Protein AF-A0A1R4EGN2-F1 (afdb_monomer)

Solvent-accessible surface area (backbone atoms only — not comparable to full-atom values): 7781 Å² total; per-residue (Å²): 130,86,62,69,70,63,78,71,65,53,66,64,59,52,54,39,54,50,49,28,50,47,19,52,44,49,34,47,49,33,54,52,24,60,76,47,76,19,31,77,68,91,44,69,64,54,56,53,46,51,50,51,55,66,47,42,57,60,50,36,56,52,46,65,78,73,49,93,60,54,84,72,56,49,50,54,46,54,49,50,50,55,49,55,54,50,45,52,56,51,46,53,56,49,40,69,72,75,51,79,57,96,45,83,88,63,43,59,51,53,67,69,53,40,52,50,50,31,54,48,18,54,55,50,26,52,49,29,52,49,45,58,57,50,55,66,75,76,107

Sequence (139 aa):
MDTQWLAHIDPPSIYIALSAVVALLIWTEGQMLKKTEGKLPKSKFFHISSIIDTSWLFVSIAVFYLMDFKSIEMAVPVAYWIYTIAGWVYGSRLLKRTGLPNSPEELVIPKPYIAFSQSFATTYFALCVFVLLFSKLIG

Radius of gyration: 17.24 Å; Cα contacts (8 Å, |Δi|>4): 114; chains: 1; bounding box: 47×42×41 Å

Organism: NCBI:txid1945520

pLDDT: mean 87.84, std 11.8, range [48.62, 98.25]

Foldseek 3Di:
DDCVVVVPDAPLLVLLVVLLVLLVLLLVLLVVCVVVQQFQDPDPSNVVSVCCLVCVLVVLVVCLVVHDDDPLSNCLSVLSNVLVVVLVVVQVVVCVVVDPDPDPRPDGRDNVSSVSSNVSSVVSSVSSVVCSVVVVVVD

Mean predicted aligned error: 6.12 Å

Structure (mmCIF, N/CA/C/O backbone):
data_AF-A0A1R4EGN2-F1
#
_entry.id   AF-A0A1R4EGN2-F1
#
loop_
_atom_site.group_PDB
_atom_site.id
_atom_site.type_symbol
_atom_site.label_atom_id
_atom_site.label_alt_id
_atom_site.label_comp_id
_atom_site.label_asym_id
_atom_site.label_entity_id
_atom_site.label_seq_id
_atom_site.pdbx_PDB_ins_code
_atom_site.Cartn_x
_atom_site.Cartn_y
_atom_site.Cartn_z
_atom_site.occupancy
_atom_site.B_iso_or_equiv
_atom_site.auth_seq_id
_atom_site.auth_comp_id
_atom_site.auth_asym_id
_atom_site.auth_atom_id
_atom_site.pdbx_PDB_model_num
ATOM 1 N N . MET A 1 1 ? 11.817 28.036 -21.811 1.00 48.62 1 MET A N 1
ATOM 2 C CA . MET A 1 1 ? 11.648 27.248 -20.574 1.00 48.62 1 MET A CA 1
ATOM 3 C C . MET A 1 1 ? 12.251 25.893 -20.881 1.00 48.62 1 MET A C 1
ATOM 5 O O . MET A 1 1 ? 11.664 25.171 -21.674 1.00 48.62 1 MET A O 1
ATOM 9 N N . ASP A 1 2 ? 13.468 25.626 -20.406 1.00 53.66 2 ASP A N 1
ATOM 10 C CA . ASP A 1 2 ? 14.189 24.396 -20.744 1.00 53.66 2 ASP A CA 1
ATOM 11 C C . ASP A 1 2 ? 13.481 23.190 -20.130 1.00 53.66 2 ASP A C 1
ATOM 13 O O . ASP A 1 2 ? 13.525 22.948 -18.926 1.00 53.66 2 ASP A O 1
ATOM 17 N N . THR A 1 3 ? 12.796 22.428 -20.977 1.00 59.34 3 THR A N 1
ATOM 18 C CA . THR A 1 3 ? 12.115 21.175 -20.629 1.00 59.34 3 THR A CA 1
ATOM 19 C C . THR A 1 3 ? 13.083 19.990 -20.550 1.00 59.34 3 THR A C 1
ATOM 21 O O . THR A 1 3 ? 12.642 18.854 -20.419 1.00 59.34 3 THR A O 1
ATOM 24 N N . GLN A 1 4 ? 14.401 20.223 -20.590 1.00 56.53 4 GLN A N 1
ATOM 25 C CA . GLN A 1 4 ? 15.425 19.171 -20.550 1.00 56.53 4 GLN A CA 1
ATOM 26 C C . GLN A 1 4 ? 15.400 18.338 -19.256 1.00 56.53 4 GLN A C 1
ATOM 28 O O . GLN A 1 4 ? 15.790 17.177 -19.278 1.00 56.53 4 GLN A O 1
ATOM 33 N N . TRP A 1 5 ? 14.875 18.867 -18.144 1.00 53.81 5 TRP A N 1
ATOM 34 C CA . TRP A 1 5 ? 14.700 18.085 -16.912 1.00 53.81 5 TRP A CA 1
ATOM 35 C C . TRP A 1 5 ? 13.560 17.055 -17.002 1.00 53.81 5 TRP A C 1
ATOM 37 O O . TRP A 1 5 ? 13.624 16.025 -16.335 1.00 53.81 5 TRP A O 1
ATOM 47 N N . LEU A 1 6 ? 12.543 17.291 -17.846 1.00 51.69 6 LEU A N 1
ATOM 48 C CA . LEU A 1 6 ? 11.461 16.325 -18.088 1.00 51.69 6 LEU A CA 1
ATOM 49 C C . LEU A 1 6 ? 11.961 15.100 -18.867 1.00 51.69 6 LEU A C 1
ATOM 51 O O . LEU A 1 6 ? 11.378 14.029 -18.745 1.00 51.69 6 LEU A O 1
ATOM 55 N N . ALA A 1 7 ? 13.065 15.232 -19.612 1.00 53.38 7 ALA A N 1
ATOM 56 C CA . ALA A 1 7 ? 13.664 14.142 -20.383 1.00 53.38 7 ALA A CA 1
ATOM 57 C C . ALA A 1 7 ? 14.339 13.058 -19.515 1.00 53.38 7 ALA A C 1
ATOM 59 O O . ALA A 1 7 ? 14.712 12.013 -20.036 1.00 53.38 7 ALA A O 1
ATOM 60 N N . HIS A 1 8 ? 14.476 13.283 -18.202 1.00 57.12 8 HIS A N 1
ATOM 61 C CA . HIS A 1 8 ? 15.079 12.337 -17.256 1.00 57.12 8 HIS A CA 1
ATOM 62 C C . HIS A 1 8 ? 14.082 11.696 -16.281 1.00 57.12 8 HIS A C 1
ATOM 64 O O . HIS A 1 8 ? 14.498 10.952 -15.391 1.00 57.12 8 HIS A O 1
ATOM 70 N N . ILE A 1 9 ? 12.780 11.974 -16.413 1.00 65.00 9 ILE A N 1
ATOM 71 C CA . ILE A 1 9 ? 11.778 11.384 -15.525 1.00 65.00 9 ILE A CA 1
ATOM 72 C C . ILE A 1 9 ? 11.181 10.145 -16.184 1.00 65.00 9 ILE A C 1
ATOM 74 O O . ILE A 1 9 ? 10.229 10.216 -16.955 1.00 65.00 9 ILE A O 1
ATOM 78 N N . ASP A 1 10 ? 11.760 9.007 -15.834 1.00 83.56 10 ASP A N 1
ATOM 79 C CA . ASP A 1 10 ? 11.274 7.686 -16.203 1.00 83.56 10 ASP A CA 1
ATOM 80 C C . ASP A 1 10 ? 9.920 7.387 -15.507 1.00 83.56 10 ASP A C 1
ATOM 82 O O . ASP A 1 10 ? 9.859 7.393 -14.270 1.00 83.56 10 ASP A O 1
ATOM 86 N N . PRO A 1 11 ? 8.813 7.167 -16.249 1.00 88.31 11 PRO A N 1
ATOM 87 C CA . PRO A 1 11 ? 7.485 6.966 -15.660 1.00 88.31 11 PRO A CA 1
ATOM 88 C C . PRO A 1 11 ? 7.393 5.807 -14.642 1.00 88.31 11 PRO A C 1
ATOM 90 O O . PRO A 1 11 ? 6.802 6.027 -13.577 1.00 88.31 11 PRO A O 1
ATOM 93 N N . PRO A 1 12 ? 8.008 4.625 -14.873 1.00 91.06 12 PRO A N 1
ATOM 94 C CA . PRO A 1 12 ? 8.160 3.579 -13.860 1.00 91.06 12 PRO A CA 1
ATOM 95 C C . PRO A 1 12 ? 8.771 4.082 -12.550 1.00 91.06 12 PRO A C 1
ATOM 97 O O . PRO A 1 12 ? 8.223 3.843 -11.472 1.00 91.06 12 PRO A O 1
ATOM 100 N N . SER A 1 13 ? 9.859 4.850 -12.627 1.00 91.38 13 SER A N 1
ATOM 101 C CA . SER A 1 1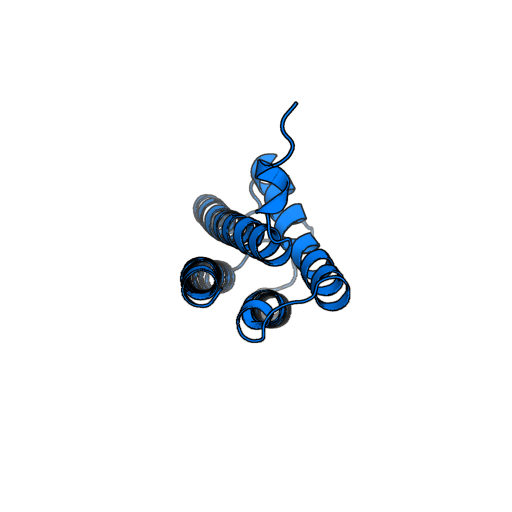3 ? 10.516 5.430 -11.452 1.00 91.38 13 SER A CA 1
ATOM 102 C C . SER A 1 13 ? 9.595 6.371 -10.659 1.00 91.38 13 SER A C 1
ATOM 104 O O . SER A 1 13 ? 9.616 6.351 -9.425 1.00 91.38 13 SER A O 1
ATOM 106 N N . ILE A 1 14 ? 8.734 7.151 -11.330 1.00 93.06 14 ILE A N 1
ATOM 107 C CA . ILE A 1 14 ? 7.708 7.968 -10.651 1.00 93.06 14 ILE A CA 1
ATOM 108 C C . ILE A 1 14 ? 6.727 7.067 -9.903 1.00 93.06 14 ILE A C 1
ATOM 110 O O . ILE A 1 14 ? 6.446 7.298 -8.726 1.00 93.06 14 ILE A O 1
ATOM 114 N N . TYR A 1 15 ? 6.202 6.039 -10.573 1.00 95.19 15 TYR A N 1
ATOM 115 C CA . TYR A 1 15 ? 5.242 5.118 -9.970 1.00 95.19 15 TYR A CA 1
ATOM 116 C C . TYR A 1 15 ? 5.821 4.422 -8.728 1.00 95.19 15 TYR A C 1
ATOM 118 O O . TYR A 1 15 ? 5.141 4.317 -7.701 1.00 95.19 15 TYR A O 1
ATOM 126 N N . ILE A 1 16 ? 7.085 3.997 -8.783 1.00 95.69 16 ILE A N 1
ATOM 127 C CA . ILE A 1 16 ? 7.758 3.357 -7.648 1.00 95.69 16 ILE A CA 1
ATOM 128 C C . ILE A 1 16 ? 7.964 4.357 -6.502 1.00 95.69 16 ILE A C 1
ATOM 130 O O . ILE A 1 16 ? 7.723 4.023 -5.340 1.00 95.69 16 ILE A O 1
ATOM 134 N N . ALA A 1 17 ? 8.348 5.601 -6.801 1.00 95.75 17 ALA A N 1
ATOM 135 C CA . ALA A 1 17 ? 8.481 6.646 -5.787 1.00 95.75 17 ALA A CA 1
ATOM 136 C C . ALA A 1 17 ? 7.141 6.960 -5.101 1.00 95.75 17 ALA A C 1
ATOM 138 O O . ALA A 1 17 ? 7.076 7.035 -3.873 1.00 95.75 17 ALA A O 1
ATOM 139 N N . LEU A 1 18 ? 6.055 7.075 -5.867 1.00 96.94 18 LEU A N 1
ATOM 140 C CA . LEU A 1 18 ? 4.712 7.259 -5.313 1.00 96.94 18 LEU A CA 1
ATOM 141 C C . LEU A 1 18 ? 4.262 6.039 -4.498 1.00 96.94 18 LEU A C 1
ATOM 143 O O . LEU A 1 18 ? 3.664 6.197 -3.438 1.00 96.94 18 LEU A O 1
ATOM 147 N N . SER A 1 19 ? 4.615 4.828 -4.928 1.00 97.69 19 SER A N 1
ATOM 148 C CA . SER A 1 19 ? 4.347 3.601 -4.173 1.00 97.69 19 SER A CA 1
ATOM 149 C C . SER A 1 19 ? 5.063 3.573 -2.820 1.00 97.69 19 SER A C 1
ATOM 151 O O . SER A 1 19 ? 4.482 3.125 -1.831 1.00 97.69 19 SER A O 1
ATOM 153 N N . ALA A 1 20 ? 6.281 4.119 -2.733 1.00 97.75 20 ALA A N 1
ATOM 154 C CA . ALA A 1 20 ? 6.962 4.309 -1.455 1.00 97.75 20 ALA A CA 1
ATOM 155 C C . ALA A 1 20 ? 6.191 5.280 -0.542 1.00 97.75 20 ALA A C 1
ATOM 157 O O . ALA A 1 20 ? 6.064 5.034 0.657 1.00 97.75 20 ALA A O 1
ATOM 158 N N . VAL A 1 21 ? 5.618 6.355 -1.096 1.00 97.75 21 VAL A N 1
ATOM 159 C CA . VAL A 1 21 ? 4.758 7.277 -0.333 1.00 97.75 21 VAL A CA 1
ATOM 160 C C . VAL A 1 21 ? 3.505 6.562 0.175 1.00 97.75 21 VAL A C 1
ATOM 162 O O . VAL A 1 21 ? 3.171 6.692 1.351 1.00 97.75 21 VAL A O 1
ATOM 165 N N . VAL A 1 22 ? 2.848 5.753 -0.660 1.00 97.81 22 VAL A N 1
ATOM 166 C CA . VAL A 1 22 ? 1.685 4.949 -0.248 1.00 97.81 22 VAL A CA 1
ATOM 167 C C . VAL A 1 22 ? 2.042 3.982 0.879 1.00 97.81 22 VAL A C 1
ATOM 169 O O . VAL A 1 22 ? 1.298 3.866 1.847 1.00 97.81 22 VAL A O 1
ATOM 172 N N . ALA A 1 23 ? 3.222 3.365 0.838 1.00 97.81 23 ALA A N 1
ATOM 173 C CA . ALA A 1 23 ? 3.698 2.531 1.936 1.00 97.81 23 ALA A CA 1
ATOM 174 C C . ALA A 1 23 ? 3.781 3.310 3.268 1.00 97.81 23 ALA A C 1
ATOM 176 O O . ALA A 1 23 ? 3.341 2.827 4.312 1.00 97.81 23 ALA A O 1
ATOM 177 N N . LEU A 1 24 ? 4.289 4.546 3.244 1.00 97.75 24 LEU A N 1
ATOM 178 C CA . LEU A 1 24 ? 4.343 5.403 4.435 1.00 97.75 24 LEU A CA 1
ATOM 179 C C . LEU A 1 24 ? 2.946 5.795 4.936 1.00 97.75 24 LEU A C 1
ATOM 181 O O . LEU A 1 24 ? 2.729 5.862 6.151 1.00 97.75 24 LEU A O 1
ATOM 185 N N . LEU A 1 25 ? 2.000 6.024 4.023 1.00 97.06 25 LEU A N 1
ATOM 186 C CA . LEU A 1 25 ? 0.599 6.294 4.349 1.00 97.06 25 LEU A CA 1
ATOM 187 C C . LEU A 1 25 ? -0.036 5.110 5.092 1.00 97.06 25 LEU A C 1
ATOM 189 O O . LEU A 1 25 ? -0.495 5.289 6.220 1.00 97.06 25 LEU A O 1
ATOM 193 N N . ILE A 1 26 ? 0.065 3.891 4.548 1.00 96.25 26 ILE A N 1
ATOM 194 C CA . ILE A 1 26 ? -0.442 2.656 5.181 1.00 96.25 26 ILE A CA 1
ATOM 195 C C . ILE A 1 26 ? 0.168 2.465 6.572 1.00 96.25 26 ILE A C 1
ATOM 197 O O . ILE A 1 26 ? -0.517 2.149 7.551 1.00 96.25 26 ILE A O 1
ATOM 201 N N . TRP A 1 27 ? 1.481 2.674 6.693 1.00 97.75 27 TRP A N 1
ATOM 202 C CA . TRP A 1 27 ? 2.156 2.540 7.979 1.00 97.75 27 TRP A CA 1
ATOM 203 C C . TRP A 1 27 ? 1.624 3.547 9.009 1.00 97.75 27 TRP A C 1
ATOM 205 O O . TRP A 1 27 ? 1.393 3.189 10.174 1.00 97.75 27 TRP A O 1
ATOM 215 N N . THR A 1 28 ? 1.393 4.788 8.571 1.00 96.06 28 THR A N 1
ATOM 216 C CA . THR A 1 28 ? 0.852 5.881 9.389 1.00 96.06 28 THR A CA 1
ATOM 217 C C . THR A 1 28 ? -0.587 5.604 9.808 1.00 96.06 28 THR A C 1
ATOM 219 O O . THR A 1 28 ? -0.910 5.761 10.986 1.00 96.06 28 THR A O 1
ATOM 222 N N . GLU A 1 29 ? -1.436 5.115 8.904 1.00 94.75 29 GLU A N 1
ATOM 223 C CA . GLU A 1 29 ? -2.790 4.656 9.226 1.00 94.75 29 GLU A CA 1
ATOM 224 C C . GLU A 1 29 ? -2.777 3.602 10.331 1.00 94.75 29 GLU A C 1
ATOM 226 O O . GLU A 1 29 ? -3.530 3.711 11.301 1.00 94.75 29 GLU A O 1
ATOM 231 N N . GLY A 1 30 ? -1.855 2.637 10.257 1.00 94.12 30 GLY A N 1
ATOM 232 C CA . GLY A 1 30 ? -1.671 1.645 11.311 1.00 94.12 30 GLY A CA 1
ATOM 233 C C . GLY A 1 30 ? -1.308 2.260 12.669 1.00 94.12 30 GLY A C 1
ATOM 234 O O . GLY A 1 30 ? -1.811 1.815 13.702 1.00 94.12 30 GLY A O 1
ATOM 235 N N . GLN A 1 31 ? -0.493 3.323 12.698 1.00 95.81 31 GLN A N 1
ATOM 236 C CA . GLN A 1 31 ? -0.199 4.050 13.942 1.00 95.81 31 GLN A CA 1
ATOM 237 C C . GLN A 1 31 ? -1.425 4.792 14.473 1.00 95.81 31 GLN A C 1
ATOM 239 O O . GLN A 1 31 ? -1.661 4.820 15.680 1.00 95.81 31 GLN A O 1
ATOM 244 N N . MET A 1 32 ? -2.219 5.390 13.587 1.00 94.69 32 MET A N 1
ATOM 245 C CA . MET A 1 32 ? -3.443 6.093 13.967 1.00 94.69 32 MET A CA 1
ATOM 246 C C . MET A 1 32 ? -4.482 5.125 14.532 1.00 94.69 32 MET A C 1
ATOM 248 O O . MET A 1 32 ? -5.042 5.404 15.589 1.00 94.69 32 MET A O 1
ATOM 252 N N . LEU A 1 33 ? -4.657 3.962 13.900 1.00 93.62 33 LEU A N 1
ATOM 253 C CA . LEU A 1 33 ? -5.529 2.891 14.382 1.00 93.62 33 LEU A CA 1
ATOM 254 C C . LEU A 1 33 ? -5.065 2.340 15.733 1.00 93.62 33 LEU A C 1
ATOM 256 O O . LEU A 1 33 ? -5.886 2.073 16.603 1.00 93.62 33 LEU A O 1
ATOM 260 N N . LYS A 1 34 ? -3.752 2.214 15.967 1.00 93.19 34 LYS A N 1
ATOM 261 C CA . LYS A 1 34 ? -3.230 1.828 17.290 1.00 93.19 34 LYS A CA 1
ATOM 262 C C . LYS A 1 34 ? -3.601 2.837 18.379 1.00 93.19 34 LYS A C 1
ATOM 264 O O . LYS A 1 34 ? -3.946 2.419 19.481 1.00 93.19 34 LYS A O 1
ATOM 269 N N . LYS A 1 35 ? -3.572 4.140 18.075 1.00 91.88 35 LYS A N 1
ATOM 270 C CA . LYS A 1 35 ? -3.947 5.211 19.020 1.00 91.88 35 LYS A CA 1
ATOM 271 C C . LYS A 1 35 ? -5.439 5.227 19.357 1.00 91.88 35 LYS A C 1
ATOM 273 O O . LYS A 1 35 ? -5.807 5.709 20.419 1.00 91.88 35 LYS A O 1
ATOM 278 N N . THR A 1 36 ? -6.285 4.713 18.471 1.00 91.19 36 THR A N 1
ATOM 279 C CA . THR A 1 36 ? -7.742 4.629 18.651 1.00 91.19 36 THR A CA 1
ATOM 280 C C . THR A 1 36 ? -8.215 3.225 19.036 1.00 91.19 36 THR A C 1
ATOM 282 O O . THR A 1 36 ? -9.399 2.918 18.914 1.00 91.19 36 THR A O 1
ATOM 285 N N . GLU A 1 37 ? -7.300 2.354 19.476 1.00 87.69 37 GLU A N 1
ATOM 286 C CA . GLU A 1 37 ? -7.577 0.955 19.842 1.00 87.69 37 GLU A CA 1
ATOM 287 C C . GLU A 1 37 ? -8.243 0.130 18.723 1.00 87.69 37 GLU A C 1
ATOM 289 O O . GLU A 1 37 ? -8.959 -0.834 18.980 1.00 87.69 37 GLU A O 1
ATOM 294 N N . GLY A 1 38 ? -7.990 0.495 17.466 1.00 84.69 38 GLY A N 1
ATOM 295 C CA . GLY A 1 38 ? -8.562 -0.129 16.275 1.00 84.69 38 GLY A CA 1
ATOM 296 C C . GLY A 1 38 ? -9.854 0.523 15.785 1.00 84.69 38 GLY A C 1
ATOM 297 O O . GLY A 1 38 ? -10.320 0.169 14.705 1.00 84.69 38 GLY A O 1
ATOM 298 N N . LYS A 1 39 ? -10.426 1.493 16.511 1.00 88.69 39 LYS A N 1
ATOM 299 C CA . LYS A 1 39 ? -11.580 2.269 16.024 1.00 88.69 39 LYS A CA 1
ATOM 300 C C . LYS A 1 39 ? -11.157 3.194 14.889 1.00 88.69 39 LYS A C 1
ATOM 302 O O . LYS A 1 39 ? -10.065 3.758 14.931 1.00 88.69 39 LYS A O 1
ATOM 307 N N . LEU A 1 40 ? -12.024 3.404 13.905 1.00 86.75 40 LEU A N 1
ATOM 308 C CA . LEU A 1 40 ? -11.726 4.298 12.785 1.00 86.75 40 LEU A CA 1
ATOM 309 C C . LEU A 1 40 ? -11.475 5.740 13.282 1.00 86.75 40 LEU A C 1
ATOM 311 O O . LEU A 1 40 ? -12.353 6.336 13.916 1.00 86.75 40 LEU A O 1
ATOM 315 N N . PRO A 1 41 ? -10.291 6.327 13.020 1.00 88.62 41 PRO A N 1
ATOM 316 C CA . PRO A 1 41 ? -10.024 7.720 13.348 1.00 88.62 41 PRO A CA 1
ATOM 317 C C . PRO A 1 41 ? -10.951 8.650 12.561 1.00 88.62 41 PRO A C 1
ATOM 319 O O . PRO A 1 41 ? -11.090 8.514 11.351 1.00 88.62 41 PRO A O 1
ATOM 322 N N . LYS A 1 42 ? -11.522 9.665 13.220 1.00 86.12 42 LYS A N 1
ATOM 323 C CA . LYS A 1 42 ? -12.401 10.669 12.579 1.00 86.12 42 LYS A CA 1
ATOM 324 C C . LYS A 1 42 ? -11.645 11.743 11.781 1.00 86.12 42 LYS A C 1
ATOM 326 O O . LYS A 1 42 ? -12.204 12.786 11.445 1.00 86.12 42 LYS A O 1
ATOM 331 N N . SER A 1 43 ? -10.344 11.569 11.565 1.00 90.88 43 SER A N 1
ATOM 332 C CA . SER A 1 43 ? -9.521 12.601 10.941 1.00 90.88 43 SER A CA 1
ATOM 333 C C . SER A 1 43 ? -9.658 12.557 9.419 1.00 90.88 43 SER A C 1
ATOM 335 O O . SER A 1 43 ? -9.610 11.497 8.799 1.00 90.88 43 SER A O 1
ATOM 337 N N . LYS A 1 44 ? -9.769 13.734 8.790 1.00 91.81 44 LYS A N 1
ATOM 338 C CA . LYS A 1 44 ? -9.829 13.848 7.320 1.00 91.81 44 LYS A CA 1
ATOM 339 C C . LYS A 1 44 ? -8.619 13.203 6.641 1.00 91.81 44 LYS A C 1
ATOM 341 O O . LYS A 1 44 ? -8.769 12.577 5.600 1.00 91.81 44 LYS A O 1
ATOM 346 N N . PHE A 1 45 ? -7.442 13.326 7.256 1.00 91.50 45 PHE A N 1
ATOM 347 C CA . PHE A 1 45 ? -6.215 12.704 6.765 1.00 91.50 45 PHE A CA 1
ATOM 348 C C . PHE A 1 45 ? -6.338 11.179 6.672 1.00 91.50 45 PHE A C 1
ATOM 350 O O . PHE A 1 45 ? -6.006 10.624 5.633 1.00 91.50 45 PHE A O 1
ATOM 357 N N . PHE A 1 46 ? -6.870 10.516 7.708 1.00 91.69 46 PHE A N 1
ATOM 358 C CA . PHE A 1 46 ? -7.055 9.062 7.698 1.00 91.69 46 PHE A CA 1
ATOM 359 C C . PHE A 1 46 ? -7.970 8.622 6.552 1.00 91.69 46 PHE A C 1
ATOM 361 O O . PHE A 1 46 ? -7.643 7.695 5.821 1.00 91.69 46 PHE A O 1
ATOM 368 N N . HIS A 1 47 ? -9.086 9.325 6.350 1.00 91.38 47 HIS A N 1
ATOM 369 C CA . HIS A 1 47 ? -10.020 8.998 5.273 1.00 91.38 47 HIS A CA 1
ATOM 370 C C . HIS A 1 47 ? -9.405 9.175 3.880 1.00 91.38 47 HIS A C 1
ATOM 372 O O . HIS A 1 47 ? -9.560 8.299 3.036 1.00 91.38 47 HIS A O 1
ATOM 378 N N . ILE A 1 48 ? -8.690 10.278 3.641 1.00 94.06 48 ILE A N 1
ATOM 379 C CA . ILE A 1 48 ? -8.022 10.522 2.353 1.00 94.06 48 ILE A CA 1
ATOM 380 C C . ILE A 1 48 ? -6.941 9.468 2.107 1.00 94.06 48 ILE A C 1
ATOM 382 O O . ILE A 1 48 ? -6.888 8.884 1.030 1.00 94.06 48 ILE A O 1
ATOM 386 N N . SER A 1 49 ? -6.113 9.207 3.118 1.00 93.69 49 SER A N 1
ATOM 387 C CA . SER A 1 49 ? -5.052 8.204 3.068 1.00 93.69 49 SER A CA 1
ATOM 388 C C . SER A 1 49 ? -5.611 6.817 2.727 1.00 93.69 49 SER A C 1
ATOM 390 O O . SER A 1 49 ? -5.147 6.195 1.776 1.00 93.69 49 SER A O 1
ATOM 392 N N . SER A 1 50 ? -6.693 6.399 3.392 1.00 91.38 50 SER A N 1
ATOM 393 C CA . SER A 1 50 ? -7.294 5.078 3.179 1.00 91.38 50 SER A CA 1
ATOM 394 C C . SER A 1 50 ? -7.919 4.930 1.787 1.00 91.38 50 SER A C 1
ATOM 396 O O . SER A 1 50 ? -7.871 3.853 1.186 1.00 91.38 50 SER A O 1
ATOM 398 N N . ILE A 1 51 ? -8.469 6.019 1.235 1.00 94.25 51 ILE A N 1
ATOM 399 C CA . ILE A 1 51 ? -8.938 6.053 -0.156 1.00 94.25 51 ILE A CA 1
ATOM 400 C C . ILE A 1 51 ? -7.758 5.889 -1.114 1.00 94.25 51 ILE A C 1
ATOM 402 O O . ILE A 1 51 ? -7.868 5.113 -2.062 1.00 94.25 51 ILE A O 1
ATOM 406 N N . ILE A 1 52 ? -6.646 6.591 -0.876 1.00 95.75 52 ILE A N 1
ATOM 407 C CA . ILE A 1 52 ? -5.434 6.475 -1.697 1.00 95.75 52 ILE A CA 1
ATOM 408 C C . ILE A 1 52 ? -4.904 5.042 -1.657 1.00 95.75 52 ILE A C 1
ATOM 410 O O . ILE A 1 52 ? -4.705 4.470 -2.724 1.00 95.75 52 ILE A O 1
ATOM 414 N N . ASP A 1 53 ? -4.743 4.457 -0.466 1.00 92.75 53 ASP A N 1
ATOM 415 C CA . ASP A 1 53 ? -4.308 3.066 -0.287 1.00 92.75 53 ASP A CA 1
ATOM 416 C C . ASP A 1 5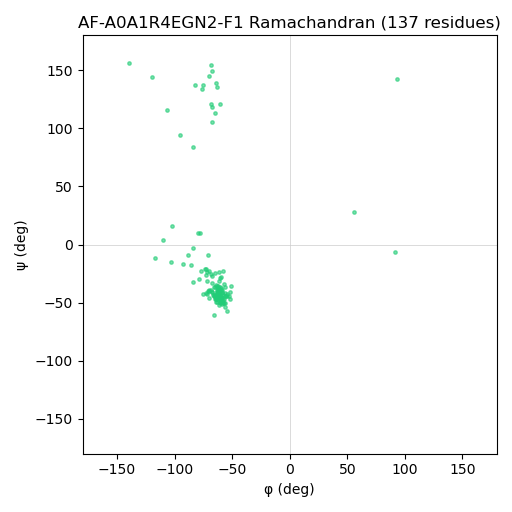3 ? -5.217 2.107 -1.065 1.00 92.75 53 ASP A C 1
ATOM 418 O O . ASP A 1 53 ? -4.783 1.437 -1.997 1.00 92.75 53 ASP A O 1
ATOM 422 N N . THR A 1 54 ? -6.523 2.134 -0.800 1.00 91.12 54 THR A N 1
ATOM 423 C CA . THR A 1 54 ? -7.476 1.236 -1.472 1.00 91.12 54 THR A CA 1
ATOM 424 C C . THR A 1 54 ? -7.468 1.409 -2.996 1.00 91.12 54 THR A C 1
ATOM 426 O O . THR A 1 54 ? -7.548 0.433 -3.745 1.00 91.12 54 THR A O 1
ATOM 429 N N . SER A 1 55 ? -7.350 2.649 -3.474 1.00 95.06 55 SER A N 1
ATOM 430 C CA . SER A 1 55 ? -7.329 2.959 -4.907 1.00 95.06 55 SER A CA 1
ATOM 431 C C . SER A 1 55 ? -6.023 2.529 -5.577 1.00 95.06 55 SER A C 1
ATOM 433 O O . SER A 1 55 ? -6.002 2.285 -6.786 1.00 95.06 55 SER A O 1
ATOM 435 N N . TRP A 1 56 ? -4.937 2.400 -4.810 1.00 97.00 56 TRP A N 1
ATOM 436 C CA . TRP A 1 56 ? -3.617 2.081 -5.340 1.00 97.00 56 TRP A CA 1
ATOM 437 C C . TRP A 1 56 ? -3.554 0.690 -5.969 1.00 97.00 56 TRP A C 1
ATOM 439 O O . TRP A 1 56 ? -2.773 0.474 -6.894 1.00 97.00 56 TRP A O 1
ATOM 449 N N . LEU A 1 57 ? -4.430 -0.240 -5.568 1.00 95.75 57 LEU A N 1
ATOM 450 C CA . LEU A 1 57 ? -4.558 -1.532 -6.247 1.00 95.75 57 LEU A CA 1
ATO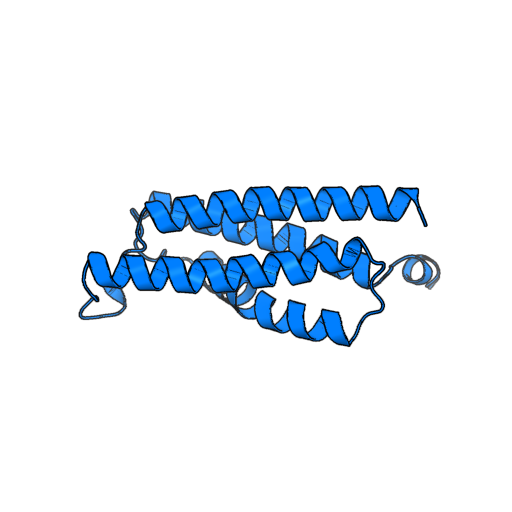M 451 C C . LEU A 1 57 ? -4.958 -1.338 -7.715 1.00 95.75 57 LEU A C 1
ATOM 453 O O . LEU A 1 57 ? -4.331 -1.893 -8.610 1.00 95.75 57 LEU A O 1
ATOM 457 N N . PHE A 1 58 ? -5.955 -0.501 -7.988 1.00 96.00 58 PHE A N 1
ATOM 458 C CA . PHE A 1 58 ? -6.408 -0.249 -9.356 1.00 96.00 58 PHE A CA 1
ATOM 459 C C . PHE A 1 58 ? -5.374 0.540 -10.156 1.00 96.00 58 PHE A C 1
ATOM 461 O O . PHE A 1 58 ? -5.127 0.221 -11.317 1.00 96.00 58 PHE A O 1
ATOM 468 N N . VAL A 1 59 ? -4.722 1.519 -9.519 1.00 96.12 59 VAL A N 1
ATOM 469 C CA . VAL A 1 59 ? -3.609 2.267 -10.122 1.00 96.12 59 VAL A CA 1
ATOM 470 C C . VAL A 1 59 ? -2.477 1.312 -10.498 1.00 96.12 59 VAL A C 1
ATOM 472 O O . VAL A 1 59 ? -2.023 1.339 -11.635 1.00 96.12 59 VAL A O 1
ATOM 475 N N . SER A 1 60 ? -2.059 0.434 -9.582 1.00 96.19 60 SER A N 1
ATOM 476 C CA . SER A 1 60 ? -0.979 -0.535 -9.810 1.00 96.19 60 SER A CA 1
ATOM 477 C C . SER A 1 60 ? -1.302 -1.529 -10.930 1.00 96.19 60 SER A C 1
ATOM 479 O O . SER A 1 60 ? -0.425 -1.847 -11.726 1.00 96.19 60 SER A O 1
ATOM 481 N N . ILE A 1 61 ? -2.559 -1.974 -11.044 1.00 95.75 61 ILE A N 1
ATOM 482 C CA . ILE A 1 61 ? -3.025 -2.786 -12.177 1.00 95.75 61 ILE A CA 1
ATOM 483 C C . ILE A 1 61 ? -2.950 -1.988 -13.479 1.00 95.75 61 ILE A C 1
ATOM 485 O O . ILE A 1 61 ? -2.392 -2.474 -14.456 1.00 95.75 61 ILE A O 1
ATOM 489 N N . ALA A 1 62 ? -3.476 -0.763 -13.500 1.00 95.00 62 ALA A N 1
ATOM 490 C CA . ALA A 1 62 ? -3.487 0.061 -14.703 1.00 95.00 62 ALA A CA 1
ATOM 491 C C . ALA A 1 62 ? -2.067 0.343 -15.211 1.00 95.00 62 ALA A C 1
ATOM 493 O O . ALA A 1 62 ? -1.778 0.100 -16.379 1.00 95.00 62 ALA A O 1
ATOM 494 N N . VAL A 1 63 ? -1.158 0.796 -14.341 1.00 93.38 63 VAL A N 1
ATOM 495 C CA . VAL A 1 63 ? 0.221 1.102 -14.755 1.00 93.38 63 VAL A CA 1
ATOM 496 C C . VAL A 1 63 ? 0.965 -0.136 -15.236 1.00 93.38 63 VAL A C 1
ATOM 498 O O . VAL A 1 63 ? 1.727 -0.021 -16.184 1.00 93.38 63 VAL A O 1
ATOM 501 N N . PHE A 1 64 ? 0.714 -1.316 -14.654 1.00 93.62 64 PHE A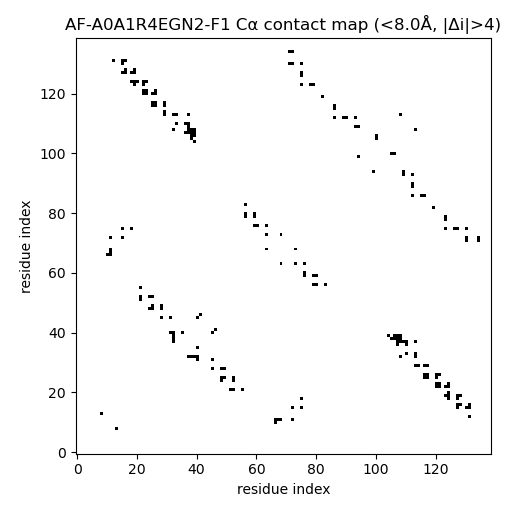 N 1
ATOM 502 C CA . PHE A 1 64 ? 1.350 -2.566 -15.080 1.00 93.62 64 PHE A CA 1
ATOM 503 C C . PHE A 1 64 ? 1.106 -2.881 -16.560 1.00 93.62 64 PHE A C 1
ATOM 505 O O . PHE A 1 64 ? 1.987 -3.421 -17.216 1.00 93.62 64 PHE A O 1
ATOM 512 N N . TYR A 1 65 ? -0.068 -2.527 -17.090 1.00 91.00 65 TYR A N 1
ATOM 513 C CA . TYR A 1 65 ? -0.398 -2.721 -18.506 1.00 91.00 65 TYR A CA 1
ATOM 514 C C . TYR A 1 65 ? -0.088 -1.506 -19.391 1.00 91.00 65 TYR A C 1
ATOM 516 O O . TYR A 1 65 ? -0.080 -1.642 -20.611 1.00 91.00 65 TYR A O 1
ATOM 524 N N . LEU A 1 66 ? 0.115 -0.323 -18.805 1.00 91.12 66 LEU A N 1
ATOM 525 C CA . LEU A 1 66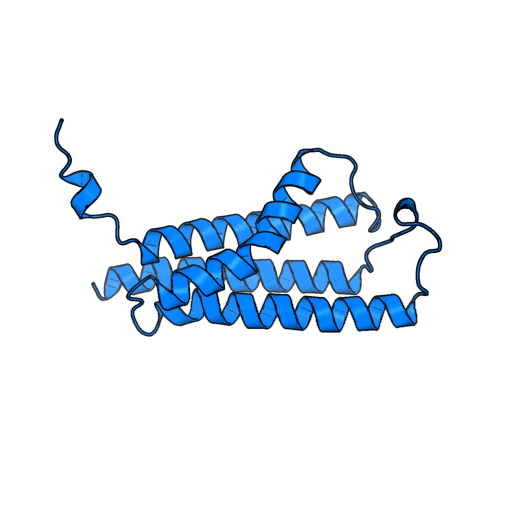 ? 0.308 0.933 -19.538 1.00 91.12 66 LEU A CA 1
ATOM 526 C C . LEU A 1 66 ? 1.770 1.399 -19.597 1.00 91.12 66 LEU A C 1
ATOM 528 O O . LEU A 1 66 ? 2.070 2.305 -20.370 1.00 91.12 66 LEU A O 1
ATOM 532 N N . MET A 1 67 ? 2.657 0.841 -18.770 1.00 89.75 67 MET A N 1
ATOM 533 C CA . MET A 1 67 ? 4.062 1.244 -18.668 1.00 89.75 67 MET A CA 1
ATOM 534 C C . MET A 1 67 ? 5.009 0.094 -19.009 1.00 89.75 67 MET A C 1
ATOM 536 O O . MET A 1 67 ? 4.778 -1.053 -18.628 1.00 89.75 67 MET A O 1
ATOM 540 N N . ASP A 1 68 ? 6.126 0.435 -19.650 1.00 87.44 68 ASP A N 1
ATOM 541 C CA . ASP A 1 68 ? 7.208 -0.498 -19.964 1.00 87.44 68 ASP A CA 1
ATOM 542 C C . ASP A 1 68 ? 8.155 -0.649 -18.767 1.00 87.44 68 ASP A C 1
ATOM 544 O O . ASP A 1 68 ? 9.181 0.022 -18.660 1.00 87.44 68 ASP A O 1
ATOM 548 N N . PHE A 1 69 ? 7.794 -1.531 -17.838 1.00 85.25 69 PHE A N 1
ATOM 549 C CA . PHE A 1 69 ? 8.635 -1.858 -16.688 1.00 85.25 69 PHE A CA 1
ATOM 550 C C . PHE A 1 69 ? 9.814 -2.758 -17.077 1.00 85.25 69 PHE A C 1
ATOM 552 O O . PHE A 1 69 ? 9.647 -3.777 -17.752 1.00 85.25 69 PHE A O 1
ATOM 559 N N . LYS A 1 70 ? 11.005 -2.470 -16.543 1.00 84.56 70 LYS A N 1
ATOM 560 C CA . LYS A 1 70 ? 12.106 -3.447 -16.513 1.00 84.56 70 LYS A CA 1
ATOM 561 C C . LYS A 1 70 ? 11.751 -4.587 -15.553 1.00 84.56 70 LYS A C 1
ATOM 563 O O . LYS A 1 70 ? 11.025 -4.388 -14.578 1.00 84.56 70 LYS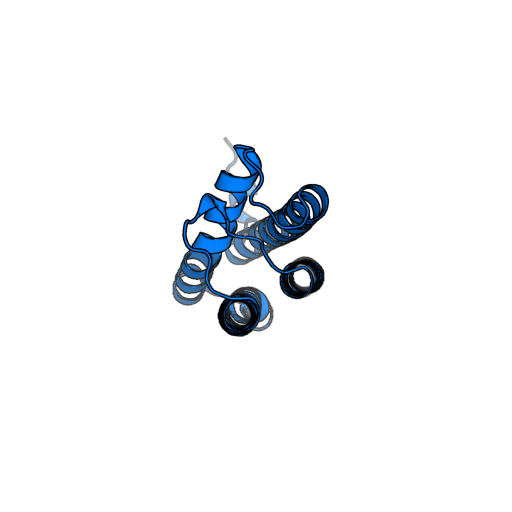 A O 1
ATOM 568 N N . SER A 1 71 ? 12.320 -5.778 -15.760 1.00 81.75 71 SER A N 1
ATOM 569 C CA . SER A 1 71 ? 11.942 -6.995 -15.014 1.00 81.75 71 SER A CA 1
ATOM 570 C C . SER A 1 71 ? 11.935 -6.836 -13.487 1.00 81.75 71 SER A C 1
ATOM 572 O O . SER A 1 71 ? 11.093 -7.424 -12.816 1.00 81.75 71 SER A O 1
ATOM 574 N N . ILE A 1 72 ? 12.852 -6.043 -12.920 1.00 89.19 72 ILE A N 1
ATOM 575 C CA . ILE A 1 72 ? 12.915 -5.806 -11.468 1.00 89.19 72 ILE A CA 1
ATOM 576 C C . ILE A 1 72 ? 11.868 -4.797 -10.974 1.00 89.19 72 ILE A C 1
ATOM 578 O O . ILE A 1 72 ? 11.387 -4.905 -9.850 1.00 89.19 72 ILE A O 1
ATOM 582 N N . GLU A 1 73 ? 11.476 -3.840 -11.811 1.00 92.31 73 GLU A N 1
ATOM 583 C CA . GLU A 1 73 ? 10.500 -2.801 -11.475 1.00 92.31 73 GLU A CA 1
ATOM 584 C C . GLU A 1 73 ? 9.083 -3.378 -11.389 1.00 92.31 73 GLU A C 1
ATOM 586 O O . GLU A 1 73 ? 8.303 -2.972 -10.527 1.00 92.31 73 GLU A O 1
ATOM 591 N N . MET A 1 74 ? 8.792 -4.413 -12.188 1.00 93.50 74 MET A N 1
ATOM 592 C CA . MET A 1 74 ? 7.547 -5.191 -12.119 1.00 93.50 74 MET A CA 1
ATOM 593 C C . MET A 1 74 ? 7.300 -5.823 -10.743 1.00 93.50 74 MET A C 1
ATOM 595 O O . MET A 1 74 ? 6.153 -6.115 -10.400 1.00 93.50 74 MET A O 1
ATOM 599 N N . ALA A 1 75 ? 8.345 -6.025 -9.932 1.00 94.38 75 ALA A N 1
ATOM 600 C CA . ALA A 1 75 ? 8.188 -6.558 -8.584 1.00 94.38 75 ALA A CA 1
ATOM 601 C C . ALA A 1 75 ? 7.339 -5.635 -7.697 1.00 94.38 75 ALA A C 1
ATOM 603 O O . ALA A 1 75 ? 6.624 -6.126 -6.830 1.00 94.38 75 ALA A O 1
ATOM 604 N N . VAL A 1 76 ? 7.380 -4.318 -7.921 1.00 96.38 76 VAL A N 1
ATOM 605 C CA . VAL A 1 76 ? 6.653 -3.324 -7.118 1.00 96.38 76 VAL A CA 1
ATOM 606 C C . VAL A 1 76 ? 5.129 -3.468 -7.261 1.00 96.38 76 VAL A C 1
ATOM 608 O O . VAL A 1 76 ? 4.484 -3.786 -6.259 1.00 96.38 76 VAL A O 1
ATOM 611 N N . PRO A 1 77 ? 4.517 -3.333 -8.456 1.00 96.44 77 PRO A N 1
ATOM 612 C CA . PRO A 1 77 ? 3.067 -3.484 -8.589 1.00 96.44 77 PRO A CA 1
ATOM 613 C C . PRO A 1 77 ? 2.594 -4.893 -8.201 1.00 96.44 77 PRO A C 1
ATOM 615 O O . PRO A 1 77 ? 1.607 -5.031 -7.482 1.00 96.44 77 PRO A O 1
ATOM 618 N N . VAL A 1 78 ? 3.330 -5.941 -8.592 1.00 95.62 78 VAL A N 1
ATOM 619 C CA . VAL A 1 78 ? 2.956 -7.334 -8.290 1.00 95.62 78 VAL A CA 1
ATOM 620 C C . VAL A 1 78 ? 2.985 -7.613 -6.791 1.00 95.62 78 VAL A C 1
ATOM 622 O O . VAL A 1 78 ? 2.063 -8.240 -6.265 1.00 95.62 78 VAL A O 1
ATOM 625 N N . ALA A 1 79 ? 4.014 -7.137 -6.085 1.00 96.19 79 ALA A N 1
ATOM 626 C CA . ALA A 1 79 ? 4.072 -7.261 -4.638 1.00 96.19 79 ALA A CA 1
ATOM 627 C C . ALA A 1 79 ? 2.844 -6.592 -4.016 1.00 96.19 79 ALA A C 1
ATOM 629 O O . ALA A 1 79 ? 2.129 -7.245 -3.257 1.00 96.19 79 ALA A O 1
ATOM 630 N N . TYR A 1 80 ? 2.538 -5.347 -4.398 1.00 96.00 80 TYR A N 1
ATOM 631 C CA . TYR A 1 80 ? 1.370 -4.629 -3.888 1.00 96.00 80 TYR A CA 1
ATOM 632 C C . TYR A 1 80 ? 0.070 -5.435 -4.054 1.00 96.00 80 TYR A C 1
ATOM 634 O O . TYR A 1 80 ? -0.675 -5.584 -3.088 1.00 96.00 80 TYR A O 1
ATOM 642 N N . TRP A 1 81 ? -0.162 -6.058 -5.217 1.00 96.19 81 TRP A N 1
ATOM 643 C CA . TRP A 1 81 ? -1.342 -6.907 -5.444 1.00 96.19 81 TRP A CA 1
ATOM 644 C C . TRP A 1 81 ? -1.425 -8.080 -4.473 1.00 96.19 81 TRP A C 1
ATOM 646 O O . TRP A 1 81 ? -2.475 -8.311 -3.868 1.00 96.19 81 TRP A O 1
ATOM 656 N N . ILE A 1 82 ? -0.319 -8.817 -4.313 1.00 95.00 82 ILE A N 1
ATOM 657 C CA . ILE A 1 82 ? -0.240 -9.957 -3.393 1.00 95.00 82 ILE A CA 1
ATOM 658 C C . ILE A 1 82 ? -0.641 -9.506 -1.992 1.00 95.00 82 ILE A C 1
ATOM 660 O O . ILE A 1 82 ? -1.426 -10.177 -1.320 1.00 95.00 82 ILE A O 1
ATOM 664 N N . TYR A 1 83 ? -0.141 -8.352 -1.564 1.00 91.12 83 TYR A N 1
ATOM 665 C CA . TYR A 1 83 ? -0.397 -7.836 -0.233 1.00 91.12 83 TYR A CA 1
ATOM 666 C C . TYR A 1 83 ? -1.821 -7.331 -0.037 1.00 91.12 83 TYR A C 1
ATOM 668 O O . TYR A 1 83 ? -2.420 -7.652 0.989 1.00 91.12 83 TYR A O 1
ATOM 676 N N . THR A 1 84 ? -2.398 -6.609 -0.999 1.00 92.44 84 THR A N 1
ATOM 677 C CA . THR A 1 84 ? -3.793 -6.163 -0.903 1.00 92.44 84 THR A CA 1
ATOM 678 C C . THR A 1 84 ? -4.739 -7.361 -0.831 1.00 92.44 84 THR A C 1
ATOM 680 O O . THR A 1 84 ? -5.590 -7.430 0.057 1.00 92.44 84 THR A O 1
ATOM 683 N N . ILE A 1 85 ? -4.541 -8.359 -1.698 1.00 94.06 85 ILE A N 1
ATOM 684 C CA . ILE A 1 85 ? -5.359 -9.578 -1.716 1.00 94.06 85 ILE A CA 1
ATOM 685 C C . ILE A 1 85 ? -5.183 -10.363 -0.409 1.00 94.06 85 ILE A C 1
ATOM 687 O O . ILE A 1 85 ? -6.171 -10.756 0.218 1.00 94.06 85 ILE A O 1
ATOM 691 N N . ALA A 1 86 ? -3.941 -10.566 0.046 1.00 92.56 86 ALA A N 1
ATOM 692 C CA . ALA A 1 86 ? -3.661 -11.242 1.311 1.00 92.56 86 ALA A CA 1
ATOM 693 C C . ALA A 1 86 ? -4.265 -10.492 2.508 1.00 92.56 86 ALA A C 1
ATOM 695 O O . ALA A 1 86 ? -4.825 -11.124 3.405 1.00 92.56 86 ALA A O 1
ATOM 696 N N . GLY A 1 87 ? -4.210 -9.159 2.497 1.00 90.88 87 GLY A N 1
ATOM 697 C CA . GLY A 1 87 ? -4.845 -8.291 3.481 1.00 90.88 87 GLY A CA 1
ATOM 698 C C . GLY A 1 87 ? -6.350 -8.516 3.535 1.00 90.88 87 GLY A C 1
ATOM 699 O O . GLY A 1 87 ? -6.880 -8.817 4.600 1.00 90.88 87 GLY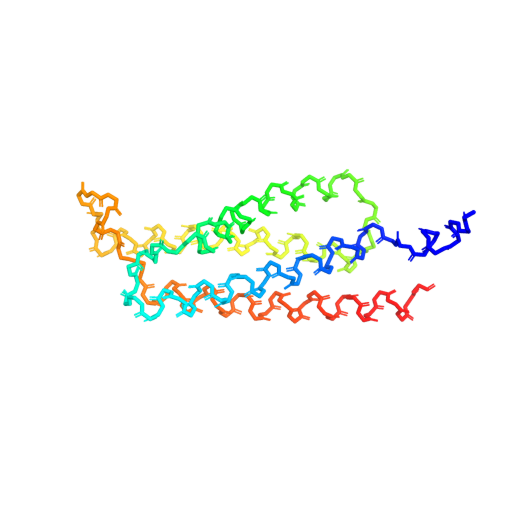 A O 1
ATOM 700 N N . TRP A 1 88 ? -7.047 -8.490 2.402 1.00 91.38 88 TRP A N 1
ATOM 701 C CA . TRP A 1 88 ? -8.492 -8.739 2.372 1.00 91.38 88 TRP A CA 1
ATOM 702 C C . TRP A 1 88 ? -8.862 -10.139 2.872 1.00 91.38 88 TRP A C 1
ATOM 704 O O . TRP A 1 88 ? -9.794 -10.296 3.669 1.00 91.38 88 TRP A O 1
ATOM 714 N N . VAL A 1 89 ? -8.107 -11.168 2.476 1.00 91.50 89 VAL A N 1
ATOM 715 C CA . VAL A 1 89 ? -8.316 -12.543 2.959 1.00 91.50 89 VAL A CA 1
ATOM 716 C C . VAL A 1 89 ? -8.066 -12.643 4.466 1.00 91.50 89 VAL A C 1
ATOM 718 O O . VAL A 1 89 ? -8.839 -13.277 5.186 1.00 91.50 89 VAL A O 1
ATOM 721 N N . TYR A 1 90 ? -7.006 -12.018 4.974 1.00 88.69 90 TYR A N 1
ATOM 722 C CA . TYR A 1 90 ? -6.673 -12.056 6.394 1.00 88.69 90 TYR A CA 1
ATOM 723 C C . TYR A 1 90 ? -7.672 -11.255 7.241 1.00 88.69 90 TYR A C 1
ATOM 725 O O . TYR A 1 90 ? -8.180 -11.767 8.240 1.00 88.69 90 TYR A O 1
ATOM 733 N N . GLY A 1 91 ? -8.017 -10.042 6.807 1.00 85.88 91 GLY A N 1
ATOM 734 C CA . GLY A 1 91 ? -8.983 -9.162 7.460 1.00 85.88 91 GLY A CA 1
ATOM 735 C C . GLY A 1 91 ? -10.377 -9.780 7.529 1.00 85.88 91 GLY A C 1
ATOM 736 O O . GLY A 1 91 ? -10.967 -9.840 8.607 1.00 85.88 91 GLY A O 1
ATOM 737 N N . SER A 1 92 ? -10.871 -10.341 6.420 1.00 85.75 92 SER A N 1
ATOM 738 C CA . SER A 1 92 ? -12.174 -11.026 6.385 1.00 85.75 92 SER A CA 1
ATOM 739 C C . SER A 1 92 ? -12.222 -12.243 7.314 1.00 85.75 92 SER A C 1
ATOM 741 O O . SER A 1 92 ? -13.184 -12.417 8.067 1.00 85.75 92 SER A O 1
ATOM 743 N N . ARG A 1 93 ? -11.164 -13.065 7.334 1.00 87.12 93 ARG A N 1
ATOM 744 C CA . ARG A 1 93 ? -11.052 -14.202 8.264 1.00 87.12 93 ARG A CA 1
ATOM 745 C C . ARG A 1 93 ? -11.059 -13.760 9.720 1.00 87.12 93 ARG A C 1
ATOM 747 O O . ARG A 1 93 ? -11.629 -14.457 10.557 1.00 87.12 93 ARG A O 1
ATOM 754 N N . LEU A 1 94 ? -10.415 -12.640 10.029 1.00 83.12 94 LEU A N 1
ATOM 755 C CA . LEU A 1 94 ? -10.301 -12.150 11.394 1.00 83.12 94 LEU A CA 1
ATOM 756 C C . LEU A 1 94 ? -11.615 -11.533 11.884 1.00 83.12 94 LEU A C 1
ATOM 758 O O . LEU A 1 94 ? -12.060 -11.885 12.972 1.00 83.12 94 LEU A O 1
ATOM 762 N N . LEU A 1 95 ? -12.291 -10.743 11.042 1.00 81.31 95 LEU A N 1
ATOM 763 C CA . LEU A 1 95 ? -13.634 -10.214 11.316 1.00 81.31 95 LEU A CA 1
ATOM 764 C C . LEU A 1 95 ? -14.656 -11.333 11.543 1.00 81.31 95 LEU A C 1
ATOM 766 O O . LEU A 1 95 ? -15.448 -11.280 12.480 1.00 81.31 95 LEU A O 1
ATOM 770 N N . LYS A 1 96 ? -14.585 -12.411 10.750 1.00 80.50 96 LYS A N 1
ATOM 771 C CA . LYS A 1 96 ? -15.445 -13.588 10.943 1.00 80.50 96 LYS A CA 1
ATOM 772 C C . LYS A 1 96 ? -15.257 -14.247 12.318 1.00 80.50 96 LYS A C 1
ATOM 774 O O . LYS A 1 96 ? -16.194 -14.855 12.823 1.00 80.50 96 LYS A O 1
ATOM 779 N N . ARG A 1 97 ? -14.066 -14.150 12.923 1.00 77.88 97 ARG A N 1
ATOM 780 C CA . ARG A 1 97 ? -13.772 -14.715 14.254 1.00 77.88 97 ARG A CA 1
ATOM 781 C C . ARG A 1 97 ? -14.188 -13.801 15.402 1.00 77.88 97 ARG A C 1
ATOM 783 O O . ARG A 1 97 ? -14.530 -14.308 16.462 1.00 77.88 97 ARG A O 1
ATOM 790 N N . THR A 1 98 ? -14.128 -12.486 15.211 1.00 71.94 98 THR A N 1
ATOM 791 C CA . THR A 1 98 ? -14.458 -11.497 16.251 1.00 71.94 98 THR A CA 1
ATOM 792 C C . THR A 1 98 ? -15.936 -11.111 16.277 1.00 71.94 98 THR A C 1
ATOM 794 O O . THR A 1 98 ? -16.360 -10.444 17.214 1.00 71.94 98 THR A O 1
ATOM 797 N N . GLY A 1 99 ? -16.713 -11.547 15.282 1.00 71.25 99 GLY A N 1
ATOM 798 C CA . GLY A 1 99 ? -18.102 -11.141 15.084 1.00 71.25 99 GLY A CA 1
ATOM 799 C C . GLY A 1 99 ? -18.195 -9.949 14.132 1.00 71.25 99 GLY A C 1
ATOM 800 O O . GLY A 1 99 ? -17.334 -9.066 14.138 1.00 71.25 99 GLY A O 1
ATOM 801 N N . LEU A 1 100 ? -19.224 -9.950 13.281 1.00 73.94 100 LEU A N 1
ATOM 802 C CA . LEU A 1 100 ? -19.527 -8.810 12.418 1.00 73.94 100 LEU A CA 1
ATOM 803 C C . LEU A 1 100 ? -20.195 -7.717 13.266 1.00 73.94 100 LEU A C 1
ATOM 805 O O . LEU A 1 100 ? -21.089 -8.044 14.048 1.00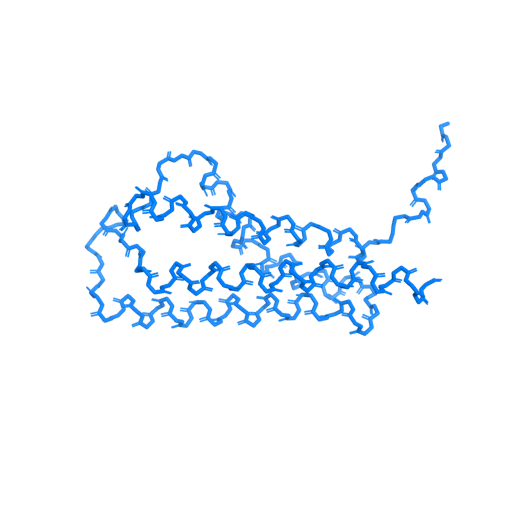 73.94 100 LEU A O 1
ATOM 809 N N . PRO A 1 101 ? -19.777 -6.448 13.138 1.00 74.00 101 PRO A N 1
ATOM 810 C CA . PRO A 1 101 ? -20.412 -5.353 13.860 1.00 74.00 101 PRO A CA 1
ATOM 811 C C . PRO A 1 101 ? -21.845 -5.131 13.355 1.00 74.00 101 PRO A C 1
ATOM 813 O O . PRO A 1 101 ? -22.130 -5.359 12.176 1.00 74.00 101 PRO A O 1
ATOM 816 N N . ASN A 1 102 ? -22.740 -4.669 14.234 1.00 75.88 102 ASN A N 1
ATOM 817 C CA . ASN A 1 102 ? -24.133 -4.395 13.861 1.00 75.88 102 ASN A CA 1
ATOM 818 C C . ASN A 1 102 ? -24.264 -3.074 13.091 1.00 75.88 102 ASN A C 1
ATOM 820 O O . ASN A 1 102 ? -25.213 -2.897 12.326 1.00 75.88 102 ASN A O 1
ATOM 824 N N . SER A 1 103 ? -23.302 -2.162 13.265 1.00 76.94 103 SER A N 1
ATOM 825 C CA . SER A 1 103 ? -23.195 -0.921 12.501 1.00 76.94 103 SER A CA 1
ATOM 826 C C . SER A 1 103 ? -21.737 -0.592 12.128 1.00 76.94 103 SER A C 1
ATOM 828 O O . SER A 1 103 ? -20.804 -1.045 12.797 1.00 76.94 103 SER A O 1
ATOM 830 N N . PRO A 1 104 ? -21.488 0.200 11.067 1.00 70.25 104 PRO A N 1
ATOM 831 C CA . PRO A 1 104 ? -20.131 0.571 10.653 1.00 70.25 104 PRO A CA 1
ATOM 832 C C . PRO A 1 104 ? -19.329 1.317 11.729 1.00 70.25 104 PRO A C 1
ATOM 834 O O . PRO A 1 104 ? -18.103 1.229 11.747 1.00 70.25 104 PRO A O 1
ATOM 837 N N . GLU A 1 105 ? -19.995 2.040 12.636 1.00 74.81 105 GLU A N 1
ATOM 838 C CA . GLU A 1 105 ? -19.336 2.782 13.719 1.00 74.81 105 GLU A CA 1
ATOM 839 C C . GLU A 1 105 ? -18.781 1.868 14.821 1.00 74.81 105 GLU A C 1
ATOM 841 O O . GLU A 1 105 ? -17.871 2.263 15.553 1.00 74.81 105 GLU A O 1
ATOM 846 N N . GLU A 1 106 ? -19.303 0.645 14.927 1.00 79.06 106 GLU A N 1
ATOM 847 C CA . GLU A 1 106 ? -18.830 -0.385 15.855 1.00 79.06 106 GLU A CA 1
ATOM 848 C C . GLU A 1 106 ? -17.640 -1.176 15.295 1.00 79.06 106 GLU A C 1
ATOM 850 O O . GLU A 1 106 ? -17.081 -2.030 15.988 1.00 79.06 106 GLU A O 1
ATOM 855 N N . LEU A 1 107 ? -17.222 -0.905 14.052 1.00 82.56 107 LEU A N 1
ATOM 856 C CA . LEU A 1 107 ? -16.100 -1.596 13.433 1.00 82.56 107 LEU A CA 1
ATOM 857 C C . LEU A 1 107 ? -14.796 -1.289 14.181 1.00 82.56 107 LEU A C 1
ATOM 859 O O . LEU A 1 107 ? -14.260 -0.178 14.141 1.00 82.56 107 LEU A O 1
ATOM 863 N N . VAL A 1 108 ? -14.250 -2.324 14.814 1.00 86.19 108 VAL A N 1
ATOM 864 C CA . VAL A 1 108 ? -12.919 -2.303 15.418 1.00 86.19 108 VAL A CA 1
ATOM 865 C C . VAL A 1 108 ? -11.985 -3.132 14.552 1.00 86.19 108 VAL A C 1
ATOM 867 O O . VAL A 1 108 ? -12.140 -4.347 14.427 1.00 86.19 108 VAL A O 1
ATOM 870 N N . ILE A 1 109 ? -10.990 -2.473 13.965 1.00 88.19 109 ILE A N 1
ATOM 871 C CA . ILE A 1 109 ? -9.950 -3.139 13.191 1.00 88.19 109 ILE A CA 1
ATOM 872 C C . ILE A 1 109 ? -9.085 -3.973 14.147 1.00 88.19 109 ILE A C 1
ATOM 874 O O . ILE A 1 109 ? -8.477 -3.424 15.073 1.00 88.19 109 ILE A O 1
ATOM 878 N N . PRO A 1 110 ? -8.984 -5.298 13.950 1.00 88.88 110 PRO A N 1
ATOM 879 C CA . PRO A 1 110 ? -8.253 -6.146 14.878 1.00 88.88 110 PRO A CA 1
ATOM 880 C C . PRO A 1 110 ? -6.751 -5.820 14.927 1.00 88.88 110 PRO A C 1
ATOM 882 O O . PRO A 1 110 ? -6.094 -5.675 13.895 1.00 88.88 110 PRO A O 1
ATOM 885 N N . LYS A 1 111 ? -6.161 -5.818 16.129 1.00 89.81 111 LYS A N 1
ATOM 886 C CA . LYS A 1 111 ? -4.720 -5.561 16.339 1.00 89.81 111 LYS A CA 1
ATOM 887 C C . LYS A 1 111 ? -3.783 -6.426 15.470 1.00 89.81 111 LYS A C 1
ATOM 889 O O . LYS A 1 111 ? -2.822 -5.864 14.944 1.00 89.81 111 LYS A O 1
ATOM 894 N N . PRO A 1 112 ? -4.034 -7.739 15.264 1.00 91.00 112 PRO A N 1
ATOM 895 C CA . PRO A 1 112 ? -3.192 -8.556 14.386 1.00 91.00 112 PRO A CA 1
ATOM 896 C C . PRO A 1 112 ? -3.219 -8.095 12.925 1.00 91.00 112 PRO A C 1
ATOM 898 O O . PRO A 1 112 ? -2.187 -8.117 12.263 1.00 91.00 112 PRO A O 1
ATOM 901 N N . TYR A 1 113 ? -4.373 -7.624 12.440 1.00 90.44 113 TYR A N 1
ATOM 902 C CA . TYR A 1 113 ? -4.496 -7.057 11.098 1.00 90.44 113 TYR A CA 1
ATOM 903 C C . TYR A 1 113 ? -3.694 -5.761 10.967 1.00 90.44 113 TYR A C 1
ATOM 905 O O . TYR A 1 113 ? -2.932 -5.610 10.020 1.00 90.44 113 TYR A O 1
ATOM 913 N N . ILE A 1 114 ? -3.770 -4.874 11.964 1.00 93.12 114 ILE A N 1
ATOM 914 C CA . ILE A 1 114 ? -2.981 -3.632 11.973 1.00 93.12 114 ILE A CA 1
ATOM 915 C C . ILE A 1 114 ? -1.477 -3.936 11.930 1.00 93.12 114 ILE A C 1
ATOM 917 O O . ILE A 1 114 ? -0.738 -3.311 11.172 1.00 93.12 114 ILE A O 1
ATOM 921 N N . ALA A 1 115 ? -1.013 -4.898 12.733 1.00 94.38 115 ALA A N 1
ATOM 922 C CA . ALA A 1 115 ? 0.390 -5.306 12.735 1.00 94.38 115 ALA A CA 1
ATOM 923 C C . ALA A 1 115 ? 0.816 -5.885 11.377 1.00 94.38 115 ALA A C 1
ATOM 925 O O . ALA A 1 115 ? 1.857 -5.492 10.857 1.00 94.38 115 ALA A O 1
ATOM 926 N N . PHE A 1 116 ? -0.014 -6.747 10.782 1.00 94.31 116 PHE A N 1
ATOM 927 C CA . PHE A 1 116 ? 0.202 -7.285 9.440 1.00 94.31 116 PHE A CA 1
ATOM 928 C C . PHE A 1 116 ? 0.349 -6.170 8.392 1.00 94.31 116 PHE A C 1
ATOM 930 O O . PHE A 1 116 ? 1.346 -6.147 7.672 1.00 94.31 116 PHE A O 1
ATOM 937 N N . SER A 1 117 ? -0.581 -5.208 8.353 1.00 94.44 117 SER A N 1
ATOM 938 C CA . SER A 1 117 ? -0.540 -4.087 7.406 1.00 94.44 117 SER A CA 1
ATOM 939 C C . SER A 1 117 ? 0.709 -3.222 7.579 1.00 94.44 117 SER A C 1
ATOM 941 O O . SER A 1 117 ? 1.311 -2.813 6.592 1.00 94.44 117 SER A O 1
ATOM 943 N N . GLN A 1 118 ? 1.148 -2.975 8.817 1.00 96.19 118 GLN A N 1
ATOM 944 C CA . GLN A 1 118 ? 2.369 -2.205 9.065 1.00 96.19 118 GLN A CA 1
ATOM 945 C C . GLN A 1 118 ? 3.639 -2.958 8.672 1.00 96.19 118 GLN A C 1
ATOM 947 O O . GLN A 1 118 ? 4.542 -2.349 8.104 1.00 96.19 118 GLN A O 1
ATOM 952 N N . SER A 1 119 ? 3.717 -4.262 8.945 1.00 96.25 119 SER A N 1
ATOM 953 C CA . SER A 1 119 ? 4.834 -5.092 8.488 1.00 96.25 119 SER A CA 1
ATOM 954 C C . SER A 1 119 ? 4.912 -5.115 6.964 1.00 96.25 119 SER A C 1
ATOM 956 O O . SER A 1 119 ? 5.988 -4.898 6.412 1.00 96.25 119 SER A O 1
ATOM 958 N N . PHE A 1 120 ? 3.772 -5.292 6.291 1.00 95.06 120 PHE A N 1
ATOM 959 C CA . PHE A 1 120 ? 3.679 -5.176 4.839 1.00 95.06 120 PHE A CA 1
ATOM 960 C C . PHE A 1 120 ? 4.185 -3.812 4.360 1.00 95.06 120 PHE A C 1
ATOM 962 O O . PHE A 1 120 ? 5.093 -3.763 3.534 1.00 95.06 120 PHE A O 1
ATOM 969 N N . ALA A 1 121 ? 3.653 -2.718 4.904 1.00 96.94 121 ALA A N 1
ATOM 970 C CA . ALA A 1 121 ? 4.039 -1.368 4.519 1.00 96.94 121 ALA A CA 1
ATOM 971 C C . ALA A 1 121 ? 5.555 -1.143 4.634 1.00 96.94 121 ALA A C 1
ATOM 973 O O . ALA A 1 121 ? 6.174 -0.597 3.725 1.00 96.94 121 ALA A O 1
ATOM 974 N N . THR A 1 122 ? 6.183 -1.620 5.710 1.00 97.75 122 THR A N 1
ATOM 975 C CA . THR A 1 122 ? 7.638 -1.525 5.878 1.00 97.75 122 THR A C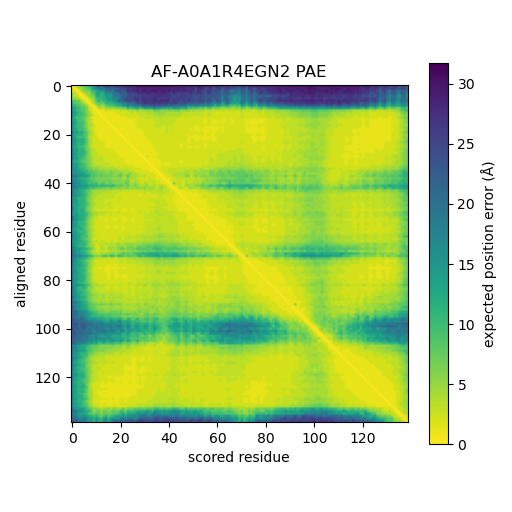A 1
ATOM 976 C C . THR A 1 122 ? 8.399 -2.341 4.830 1.00 97.75 122 THR A C 1
ATOM 978 O O . THR A 1 122 ? 9.330 -1.819 4.218 1.00 97.75 122 THR A O 1
ATOM 981 N N . THR A 1 123 ? 8.010 -3.595 4.584 1.00 97.56 123 THR A N 1
ATOM 982 C CA . THR A 1 123 ? 8.655 -4.438 3.562 1.00 97.56 123 THR A CA 1
ATOM 983 C C . THR A 1 123 ? 8.479 -3.858 2.160 1.00 97.56 123 THR A C 1
ATOM 985 O O . THR A 1 123 ? 9.426 -3.825 1.378 1.00 97.56 123 THR A O 1
ATOM 988 N N . TYR A 1 124 ? 7.290 -3.348 1.852 1.00 97.62 124 TYR A N 1
ATOM 989 C CA . TYR A 1 124 ? 6.975 -2.743 0.566 1.00 97.62 124 TYR A CA 1
ATOM 990 C C . TYR A 1 124 ? 7.724 -1.433 0.336 1.00 97.62 124 TYR A C 1
ATOM 992 O O . TYR A 1 124 ? 8.264 -1.211 -0.745 1.00 97.62 124 TYR A O 1
ATOM 1000 N N . PHE A 1 125 ? 7.835 -0.595 1.368 1.00 98.25 125 PHE A N 1
ATOM 1001 C CA . PHE A 1 125 ? 8.667 0.603 1.326 1.00 98.25 125 PHE A CA 1
ATOM 1002 C C . PHE A 1 125 ? 10.128 0.254 1.024 1.00 98.25 125 PHE A C 1
ATOM 1004 O O . PHE A 1 125 ? 10.735 0.848 0.133 1.00 98.25 125 PHE A O 1
ATOM 1011 N N . ALA A 1 126 ? 10.678 -0.744 1.725 1.00 97.88 126 ALA A N 1
ATOM 1012 C CA . ALA A 1 126 ? 12.043 -1.209 1.498 1.00 97.88 126 ALA A CA 1
ATOM 1013 C C . ALA A 1 126 ? 12.241 -1.723 0.063 1.00 97.88 126 ALA A C 1
ATOM 1015 O O . ALA A 1 126 ? 13.242 -1.382 -0.564 1.00 97.88 126 ALA A O 1
ATOM 1016 N N . LEU A 1 127 ? 11.272 -2.470 -0.482 1.00 97.25 127 LEU A N 1
ATOM 1017 C CA . LEU A 1 127 ? 11.275 -2.898 -1.882 1.00 97.25 127 LEU A CA 1
ATOM 1018 C C . LEU A 1 127 ? 11.291 -1.697 -2.837 1.00 97.25 127 LEU A C 1
ATOM 1020 O O . LEU A 1 127 ? 12.126 -1.656 -3.734 1.00 97.25 127 LEU A O 1
ATOM 1024 N N . CYS A 1 128 ? 10.417 -0.707 -2.636 1.00 96.94 128 CYS A N 1
ATOM 1025 C CA . CYS A 1 128 ? 10.360 0.476 -3.498 1.00 96.94 128 CYS A CA 1
ATOM 1026 C C . CYS A 1 128 ? 11.696 1.234 -3.501 1.00 96.94 128 CYS A C 1
ATOM 1028 O O . CYS A 1 128 ? 12.216 1.569 -4.563 1.00 96.94 128 CYS A O 1
ATOM 1030 N N . VAL A 1 129 ? 12.286 1.461 -2.322 1.00 96.50 129 VAL A N 1
ATOM 1031 C CA . VAL A 1 129 ? 13.596 2.120 -2.194 1.00 96.50 129 VAL A CA 1
ATOM 1032 C C . VAL A 1 129 ? 14.693 1.293 -2.864 1.00 96.50 129 VAL A C 1
ATOM 1034 O O . VAL A 1 129 ? 15.495 1.845 -3.615 1.00 96.50 129 VAL A O 1
ATOM 1037 N N . PHE A 1 130 ? 14.716 -0.022 -2.636 1.00 95.50 130 PHE A N 1
ATOM 1038 C CA . PHE A 1 130 ? 15.681 -0.920 -3.265 1.00 95.50 130 PHE A CA 1
ATOM 1039 C C . PHE A 1 130 ? 15.606 -0.845 -4.792 1.00 95.50 130 PHE A C 1
ATOM 1041 O O . PHE A 1 130 ? 16.625 -0.620 -5.440 1.00 95.50 130 PHE A O 1
ATOM 1048 N N . VAL A 1 131 ? 14.407 -0.962 -5.367 1.00 94.44 131 VAL A N 1
ATOM 1049 C CA . VAL A 1 131 ? 14.204 -0.906 -6.820 1.00 94.44 131 VAL A CA 1
ATOM 1050 C C . VAL A 1 131 ? 14.600 0.461 -7.382 1.00 94.44 131 VAL A C 1
ATOM 1052 O O . VAL A 1 131 ? 15.264 0.505 -8.413 1.00 94.44 131 VAL A O 1
ATOM 1055 N N . LEU A 1 132 ? 14.281 1.571 -6.707 1.00 92.81 132 LEU A N 1
ATOM 1056 C CA . LEU A 1 132 ? 14.696 2.914 -7.143 1.00 92.81 132 LEU A CA 1
ATOM 1057 C C . LEU A 1 132 ? 16.218 3.085 -7.179 1.00 92.81 132 LEU A C 1
ATOM 1059 O O . LEU A 1 132 ? 16.749 3.714 -8.093 1.00 92.81 132 LEU A O 1
ATOM 1063 N N . LEU A 1 133 ? 16.924 2.551 -6.181 1.00 90.75 133 LEU A N 1
ATOM 1064 C CA . LEU A 1 133 ? 18.384 2.619 -6.123 1.00 90.75 133 LEU A CA 1
ATOM 1065 C C . LEU A 1 133 ? 19.026 1.691 -7.158 1.00 90.75 133 LEU A C 1
ATOM 1067 O O . LEU A 1 133 ? 19.974 2.081 -7.834 1.00 90.75 133 LEU A O 1
ATOM 1071 N N . PHE A 1 134 ? 18.490 0.482 -7.307 1.00 85.69 134 PHE A N 1
ATOM 1072 C CA . PHE A 1 134 ? 19.018 -0.534 -8.210 1.00 85.69 134 PHE A CA 1
ATOM 1073 C C . PHE A 1 134 ? 18.779 -0.193 -9.685 1.00 85.69 134 PHE A C 1
ATOM 1075 O O . PHE A 1 134 ? 19.679 -0.348 -10.507 1.00 85.69 134 PHE A O 1
ATOM 1082 N N . SER A 1 135 ? 17.609 0.348 -10.028 1.00 76.31 135 SER A N 1
ATOM 1083 C CA . SER A 1 135 ? 17.277 0.720 -11.413 1.00 76.31 135 SER A CA 1
ATOM 1084 C C . SER A 1 135 ? 18.134 1.887 -11.918 1.00 76.31 135 SER A C 1
ATOM 1086 O O . SER A 1 135 ? 18.441 1.946 -13.105 1.00 76.31 135 SER A O 1
ATOM 1088 N N . LYS A 1 136 ? 18.609 2.756 -11.012 1.00 69.44 136 LYS A N 1
ATOM 1089 C CA . LYS A 1 136 ? 19.601 3.805 -11.310 1.00 69.44 136 LYS A CA 1
ATOM 1090 C C . LYS A 1 136 ? 21.028 3.290 -11.510 1.00 69.44 136 LYS A C 1
ATOM 1092 O O . LYS A 1 136 ? 21.839 4.010 -12.073 1.00 69.44 136 LYS A O 1
ATOM 1097 N N . LEU A 1 137 ? 21.357 2.100 -11.008 1.00 60.88 137 LEU A N 1
ATOM 1098 C CA . LEU A 1 137 ? 22.698 1.513 -11.131 1.00 60.88 137 LEU A CA 1
ATOM 1099 C C . LEU A 1 137 ? 22.890 0.739 -12.444 1.00 60.88 137 LEU A C 1
ATOM 1101 O O . LEU A 1 137 ? 24.025 0.445 -12.807 1.00 60.88 137 LEU A O 1
ATOM 1105 N N . ILE A 1 138 ? 21.796 0.376 -13.122 1.00 57.94 138 ILE A N 1
ATOM 1106 C CA . ILE A 1 138 ? 21.795 -0.489 -14.318 1.00 57.94 138 ILE A CA 1
ATOM 1107 C C . ILE A 1 138 ? 21.275 0.248 -15.568 1.00 57.94 138 ILE A C 1
ATOM 1109 O O . ILE A 1 138 ? 21.389 -0.273 -16.676 1.00 57.94 138 ILE A O 1
ATOM 1113 N N . GLY A 1 139 ? 20.690 1.440 -15.407 1.00 54.09 139 GLY A N 1
ATOM 1114 C CA . GLY A 1 139 ? 20.322 2.339 -16.510 1.00 54.09 139 GLY A CA 1
ATOM 1115 C C . GLY A 1 139 ? 21.453 3.291 -16.858 1.00 54.09 139 GLY A C 1
ATOM 1116 O O . GLY A 1 139 ? 21.615 3.547 -18.069 1.00 54.09 139 GLY A O 1
#

Nearest PDB structures (foldseek):
  1l7c-assembly1_A  TM=5.232E-01  e=4.896E+00  Mus musculus
  5xfl-assembly2_B  TM=5.231E-01  e=7.054E+00  Mus musculus
  3t6g-assembly2_D  TM=4.900E-01  e=6.032E+00  Homo sapiens

Secondary structure (DSSP, 8-state):
--GGGGGG--HHHHHHHHHHHHHHHHHHHHHHHHHTTTBPP--HHHHHHHHHHHHHHHHHHHHHHHS---TTTTHHHHHHHHHHHHHHHHHHHHHHHH---SSGGG-B--HHHHHHHHHHHHHHHHHHHHHHHHHHHH-